Protein AF-A0A392STZ2-F1 (afdb_monomer)

Solvent-accessible surface area (backbone atoms only — not comparable to full-atom values): 5694 Å² total; per-residue (Å²): 111,65,74,60,51,49,56,65,62,34,53,93,76,43,81,78,48,72,66,58,50,51,51,54,50,42,52,70,77,47,38,71,69,58,36,50,50,38,32,50,53,45,74,70,50,55,29,76,92,48,52,72,65,57,34,48,54,51,48,57,64,27,37,70,55,25,81,76,51,61,42,84,85,24,52,66,62,48,51,55,52,54,57,71,22,45,46,70,76,58,30,58,75,72,68,57,74,134

Structure (mmCIF, N/CA/C/O backbone):
data_AF-A0A392STZ2-F1
#
_entry.id   AF-A0A392STZ2-F1
#
loop_
_atom_site.group_PDB
_atom_site.id
_atom_site.type_symbol
_atom_site.label_atom_id
_atom_site.label_alt_id
_atom_site.label_comp_id
_atom_site.label_asym_id
_atom_site.label_entity_id
_atom_site.label_seq_id
_atom_site.pdbx_PDB_ins_code
_atom_site.Cartn_x
_atom_site.Cartn_y
_atom_site.Cartn_z
_atom_site.occupancy
_atom_site.B_iso_or_equiv
_atom_site.auth_seq_id
_atom_site.auth_comp_id
_atom_site.auth_asym_id
_atom_site.auth_atom_id
_atom_site.pdbx_PDB_model_num
ATOM 1 N N . TRP A 1 1 ? 1.952 6.622 -25.486 1.00 91.50 1 TRP A N 1
ATOM 2 C CA . TRP A 1 1 ? 2.882 6.625 -24.338 1.00 91.50 1 TRP A CA 1
ATOM 3 C C . TRP A 1 1 ? 3.892 5.477 -24.436 1.00 91.50 1 TRP A C 1
ATOM 5 O O . TRP A 1 1 ? 5.076 5.771 -24.517 1.00 91.50 1 TRP A O 1
ATOM 15 N N . TRP A 1 2 ? 3.456 4.206 -24.517 1.00 92.81 2 TRP A N 1
ATOM 16 C CA . TRP A 1 2 ? 4.366 3.049 -24.476 1.00 92.81 2 TRP A CA 1
ATOM 17 C C . TRP A 1 2 ? 5.370 3.036 -25.630 1.00 92.81 2 TRP A C 1
ATOM 19 O O . TRP A 1 2 ? 6.546 2.801 -25.402 1.00 92.81 2 TRP A O 1
ATOM 29 N N . LYS A 1 3 ? 4.945 3.396 -26.851 1.00 92.31 3 LYS A N 1
ATOM 30 C CA . LYS A 1 3 ? 5.850 3.557 -28.007 1.00 92.31 3 LYS A CA 1
ATOM 31 C C . LYS A 1 3 ? 7.049 4.476 -27.696 1.00 92.31 3 LYS A C 1
ATOM 33 O O . LYS A 1 3 ? 8.171 4.122 -28.037 1.00 92.31 3 LYS A O 1
ATOM 38 N N . ASN A 1 4 ? 6.819 5.584 -26.985 1.00 91.25 4 ASN A N 1
ATOM 39 C CA . ASN A 1 4 ? 7.864 6.543 -26.606 1.00 91.25 4 ASN A CA 1
ATOM 40 C C . ASN A 1 4 ? 8.733 6.003 -25.456 1.00 91.25 4 ASN A C 1
ATOM 42 O O . ASN A 1 4 ? 9.951 6.138 -25.487 1.00 91.25 4 ASN A O 1
ATOM 46 N N . ALA A 1 5 ? 8.125 5.355 -24.455 1.00 91.44 5 ALA A N 1
ATOM 47 C CA . ALA A 1 5 ? 8.863 4.716 -23.361 1.00 91.44 5 ALA A CA 1
ATOM 48 C C . ALA A 1 5 ? 9.781 3.597 -23.880 1.00 91.44 5 ALA A C 1
ATOM 50 O O . ALA A 1 5 ? 10.944 3.531 -23.500 1.00 91.44 5 ALA A O 1
ATOM 51 N N . ARG A 1 6 ? 9.297 2.783 -24.826 1.00 90.69 6 ARG A N 1
ATOM 52 C CA . ARG A 1 6 ? 10.059 1.710 -25.473 1.00 90.69 6 ARG A CA 1
ATOM 53 C C . ARG A 1 6 ? 11.277 2.233 -26.234 1.00 90.69 6 ARG A C 1
ATOM 55 O O . ARG A 1 6 ? 12.336 1.628 -26.154 1.00 90.69 6 ARG A O 1
ATOM 62 N N . GLN A 1 7 ? 11.137 3.353 -26.945 1.00 90.56 7 GLN A N 1
ATOM 63 C CA . GLN A 1 7 ? 12.263 4.001 -27.629 1.00 90.56 7 GLN A CA 1
ATOM 64 C C . GLN A 1 7 ? 13.331 4.488 -26.642 1.00 90.56 7 GLN A C 1
ATOM 66 O O . GLN A 1 7 ? 14.514 4.298 -26.893 1.00 90.56 7 GLN A O 1
ATOM 71 N N . ARG A 1 8 ? 12.918 5.068 -25.507 1.00 91.25 8 ARG A N 1
ATOM 72 C CA . ARG A 1 8 ? 13.834 5.521 -24.449 1.00 91.25 8 ARG A CA 1
ATOM 73 C C . ARG A 1 8 ? 14.531 4.357 -23.738 1.00 91.25 8 ARG A C 1
ATOM 75 O O . ARG A 1 8 ? 15.734 4.417 -23.536 1.00 91.25 8 ARG A O 1
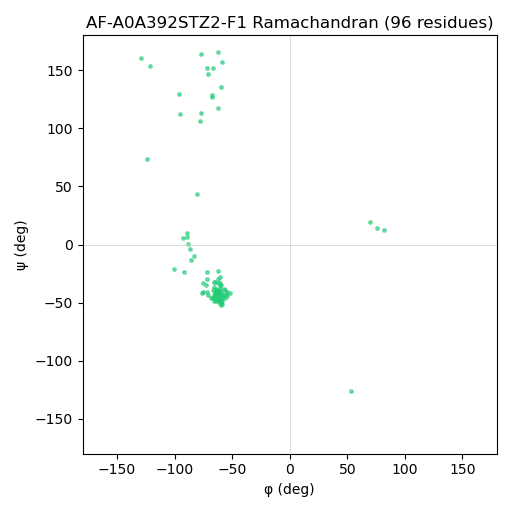ATOM 82 N N . LEU A 1 9 ? 13.788 3.312 -23.368 1.00 89.25 9 LEU A N 1
ATOM 83 C CA . LEU A 1 9 ? 14.321 2.155 -22.640 1.00 89.25 9 LEU A CA 1
ATOM 84 C C . LEU A 1 9 ? 15.198 1.239 -23.503 1.00 89.25 9 LEU A C 1
ATOM 86 O O . LEU A 1 9 ? 16.145 0.657 -22.992 1.00 89.25 9 LEU A O 1
ATOM 90 N N . GLY A 1 10 ? 14.872 1.093 -24.788 1.00 84.81 10 GLY A N 1
ATOM 91 C CA . GLY A 1 10 ? 15.623 0.265 -25.737 1.00 84.81 10 GLY A CA 1
ATOM 92 C C . GLY A 1 10 ? 16.759 1.004 -26.450 1.00 84.81 10 GLY A C 1
ATOM 93 O O . GLY A 1 10 ? 17.302 0.487 -27.428 1.00 84.81 10 GLY A O 1
ATOM 94 N N . ALA A 1 11 ? 17.094 2.226 -26.020 1.00 82.75 11 ALA A N 1
ATOM 95 C CA . ALA A 1 11 ? 18.209 2.975 -26.586 1.00 82.75 11 ALA A CA 1
ATOM 96 C C . ALA A 1 11 ? 19.520 2.187 -26.407 1.00 82.75 11 ALA A C 1
ATOM 98 O O . ALA A 1 11 ? 19.772 1.612 -25.351 1.00 82.75 11 ALA A O 1
ATOM 99 N N . GLY A 1 12 ? 20.343 2.124 -27.457 1.00 79.31 12 GLY A N 1
ATOM 100 C CA . GLY A 1 12 ? 21.610 1.383 -27.424 1.00 79.31 12 GLY A CA 1
ATOM 101 C C . GLY A 1 12 ? 21.482 -0.144 -27.523 1.00 79.31 12 GLY A C 1
ATOM 102 O O . GLY A 1 12 ? 22.455 -0.838 -27.255 1.00 79.31 12 GLY A O 1
ATOM 103 N N . GLY A 1 13 ? 20.316 -0.679 -27.910 1.00 79.50 13 GLY A N 1
ATOM 104 C CA . GLY A 1 13 ? 20.131 -2.122 -28.131 1.00 79.50 13 GLY A CA 1
ATOM 105 C C . GLY A 1 13 ? 19.869 -2.936 -26.860 1.00 79.50 13 GLY A C 1
ATOM 106 O O . GLY A 1 13 ? 19.910 -4.164 -26.901 1.00 79.50 13 GLY A O 1
ATOM 107 N N . VAL A 1 14 ? 19.582 -2.272 -25.737 1.00 86.62 14 VAL A N 1
ATOM 108 C CA . VAL A 1 14 ? 19.245 -2.931 -24.469 1.00 86.62 14 VAL A CA 1
ATOM 109 C C . VAL A 1 14 ? 17.901 -3.655 -24.590 1.00 86.62 14 VAL A C 1
ATOM 111 O O . VAL A 1 14 ? 16.891 -3.069 -24.990 1.00 86.62 14 VAL A O 1
ATOM 114 N N . ALA A 1 15 ? 17.875 -4.937 -24.219 1.00 90.88 15 ALA A N 1
ATOM 115 C CA . ALA A 1 15 ? 16.638 -5.701 -24.123 1.00 90.88 15 ALA A CA 1
ATOM 116 C C . ALA A 1 15 ? 15.779 -5.168 -22.967 1.00 90.88 15 ALA A C 1
ATOM 118 O O . ALA A 1 15 ? 16.232 -5.070 -21.829 1.00 90.88 15 ALA A O 1
ATOM 119 N N . ILE A 1 16 ? 14.522 -4.837 -23.255 1.00 92.81 16 ILE A N 1
ATOM 120 C CA . ILE A 1 16 ? 13.587 -4.352 -22.238 1.00 92.81 16 ILE A CA 1
ATOM 121 C C . ILE A 1 16 ? 13.097 -5.546 -21.426 1.00 92.81 16 ILE A C 1
ATOM 123 O O . ILE A 1 16 ? 12.375 -6.397 -21.947 1.00 92.81 16 ILE A O 1
ATOM 127 N N . THR A 1 17 ? 13.474 -5.598 -20.151 1.00 94.38 17 THR A N 1
ATOM 128 C CA . THR A 1 17 ? 13.013 -6.642 -19.232 1.00 94.38 17 THR A CA 1
ATOM 129 C C . THR A 1 17 ? 11.580 -6.384 -18.768 1.00 94.38 17 THR A C 1
ATOM 131 O O . THR A 1 17 ? 11.042 -5.274 -18.877 1.00 94.38 17 THR A O 1
ATOM 134 N N . TRP A 1 18 ? 10.947 -7.417 -18.211 1.00 93.12 18 TRP A N 1
ATOM 135 C CA . TRP A 1 18 ? 9.615 -7.297 -17.621 1.00 93.12 18 TRP A CA 1
ATOM 136 C C . TRP A 1 18 ? 9.592 -6.300 -16.452 1.00 93.12 18 TRP A C 1
ATOM 138 O O . TRP A 1 18 ? 8.646 -5.530 -16.291 1.00 93.12 18 TRP A O 1
ATOM 148 N N . GLU A 1 19 ? 10.665 -6.252 -15.671 1.00 92.81 19 GLU A N 1
ATOM 149 C CA . GLU A 1 19 ? 10.872 -5.337 -14.548 1.00 92.81 19 GLU A CA 1
ATOM 150 C C . GLU A 1 19 ? 10.893 -3.881 -15.016 1.00 92.81 19 GLU A C 1
ATOM 152 O O . GLU A 1 19 ? 10.218 -3.036 -14.426 1.00 92.81 19 GLU A O 1
ATOM 157 N N . MET A 1 20 ? 11.588 -3.595 -16.122 1.00 93.12 20 MET A N 1
ATOM 158 C CA . MET A 1 20 ? 11.628 -2.255 -16.717 1.00 93.12 20 MET A CA 1
ATOM 159 C C . MET A 1 20 ? 10.244 -1.814 -17.203 1.00 93.12 20 MET A C 1
ATOM 161 O O . MET A 1 20 ? 9.841 -0.673 -16.968 1.00 93.12 20 MET A O 1
ATOM 165 N N . PHE A 1 21 ? 9.487 -2.718 -17.839 1.00 93.19 21 PHE A N 1
ATOM 166 C CA . PHE A 1 21 ? 8.102 -2.441 -18.226 1.00 93.19 21 PHE A CA 1
ATOM 167 C C . PHE A 1 21 ? 7.226 -2.138 -17.006 1.00 93.19 21 PHE A C 1
ATOM 169 O O . PHE A 1 21 ? 6.551 -1.108 -16.995 1.00 93.19 21 PHE A O 1
ATOM 176 N N . LYS A 1 22 ? 7.256 -2.997 -15.975 1.00 91.94 22 LYS A N 1
ATOM 177 C CA . LYS A 1 22 ? 6.479 -2.807 -14.738 1.00 91.94 22 LYS A CA 1
ATOM 178 C C . LYS A 1 22 ? 6.784 -1.453 -14.100 1.00 91.94 22 LYS A C 1
ATOM 180 O O . LYS A 1 22 ? 5.854 -0.757 -13.707 1.00 91.94 22 LYS A O 1
ATOM 185 N N . MET A 1 23 ? 8.055 -1.0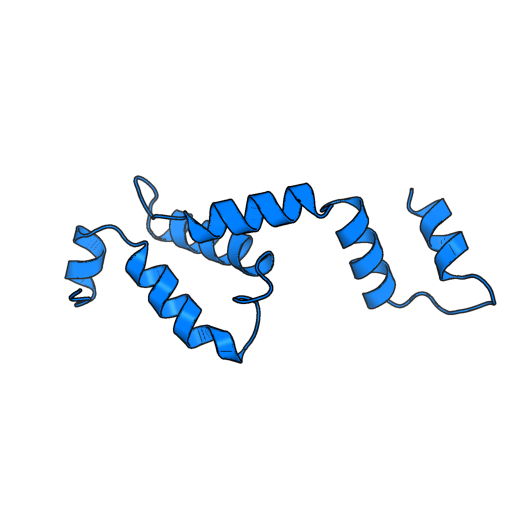52 -14.049 1.00 90.81 23 MET A N 1
ATOM 186 C CA . MET A 1 23 ? 8.468 0.232 -13.482 1.00 90.81 23 MET A CA 1
ATOM 187 C C . MET A 1 23 ? 7.920 1.427 -14.278 1.00 90.81 23 MET A C 1
ATOM 189 O O . MET A 1 23 ? 7.321 2.328 -13.691 1.00 90.81 23 MET A O 1
ATOM 193 N N . GLU A 1 24 ? 8.059 1.436 -15.608 1.00 93.81 24 GLU A N 1
ATOM 194 C CA . GLU A 1 24 ? 7.508 2.512 -16.450 1.00 93.81 24 GLU A CA 1
ATOM 195 C C . GLU A 1 24 ? 5.978 2.568 -16.392 1.00 93.81 24 GLU A C 1
ATOM 197 O O . GLU A 1 24 ? 5.390 3.650 -16.327 1.00 93.81 24 GLU A O 1
ATOM 202 N N . PHE A 1 25 ? 5.324 1.406 -16.391 1.00 93.44 25 PHE A N 1
ATOM 203 C CA . PHE A 1 25 ? 3.879 1.306 -16.234 1.00 93.44 25 PHE A CA 1
ATOM 204 C C . PHE A 1 25 ? 3.436 1.887 -14.887 1.00 93.44 25 PHE A C 1
ATOM 206 O O . PHE A 1 25 ? 2.534 2.727 -14.840 1.00 93.44 25 PHE A O 1
ATOM 213 N N . TRP A 1 26 ? 4.115 1.498 -13.806 1.00 89.44 26 TRP A N 1
ATOM 214 C CA . TRP A 1 26 ? 3.845 1.974 -12.454 1.00 89.44 26 TRP A CA 1
ATOM 215 C C . TRP A 1 26 ? 3.980 3.493 -12.351 1.00 89.44 26 TRP A C 1
ATOM 217 O O . TRP A 1 26 ? 3.063 4.163 -11.887 1.00 89.44 26 TRP A O 1
ATOM 227 N N . VAL A 1 27 ? 5.072 4.066 -12.863 1.00 90.38 27 VAL A N 1
ATOM 228 C CA . VAL A 1 27 ? 5.290 5.522 -12.854 1.00 90.38 27 VAL A CA 1
ATOM 229 C C . VAL A 1 27 ? 4.248 6.259 -13.700 1.00 90.38 27 VAL A C 1
ATOM 231 O O . VAL A 1 27 ? 3.788 7.331 -13.303 1.00 90.38 27 VAL A O 1
ATOM 234 N N . LYS A 1 28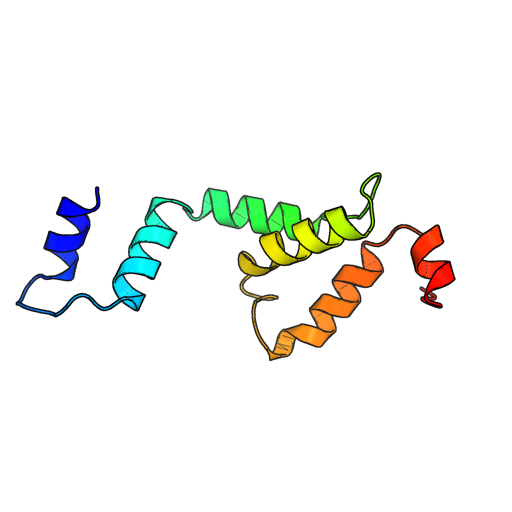 ? 3.851 5.703 -14.852 1.00 93.81 28 LYS A N 1
ATOM 235 C CA . LYS A 1 28 ? 2.909 6.354 -15.771 1.00 93.81 28 LYS A CA 1
ATOM 236 C C . LYS A 1 28 ? 1.477 6.392 -15.241 1.00 93.81 28 LYS A C 1
ATOM 238 O O . LYS A 1 28 ? 0.801 7.405 -15.429 1.00 93.81 28 LYS A O 1
ATOM 243 N N . TYR A 1 29 ? 1.004 5.287 -14.671 1.00 92.12 29 TYR A N 1
ATOM 244 C CA . TYR A 1 29 ? -0.400 5.117 -14.283 1.00 92.12 29 TYR A CA 1
ATOM 245 C C . TYR A 1 29 ? -0.654 5.333 -12.794 1.00 92.12 29 TYR A C 1
ATOM 247 O O . TYR A 1 29 ? -1.769 5.679 -12.416 1.00 92.12 29 TYR A O 1
ATOM 255 N N . PHE A 1 30 ? 0.383 5.220 -11.968 1.00 90.31 30 PHE A N 1
ATOM 256 C CA . PHE A 1 30 ? 0.326 5.521 -10.545 1.00 90.31 30 PHE A CA 1
ATOM 257 C C . PHE A 1 30 ? 1.393 6.563 -10.210 1.00 90.31 30 PHE A C 1
ATOM 259 O O . PHE A 1 30 ? 2.411 6.210 -9.616 1.00 90.31 30 PHE A O 1
ATOM 266 N N . PRO A 1 31 ? 1.215 7.842 -10.590 1.00 92.00 31 PRO A N 1
ATOM 267 C CA . PRO A 1 31 ? 2.160 8.887 -10.222 1.00 92.00 31 PRO A CA 1
ATOM 268 C C . PRO A 1 31 ? 2.233 9.071 -8.698 1.00 92.00 31 PRO A C 1
ATOM 270 O O . PRO A 1 31 ? 1.404 8.558 -7.943 1.00 92.00 31 PRO A O 1
ATOM 273 N N . ALA A 1 32 ? 3.259 9.786 -8.230 1.00 90.12 32 ALA A N 1
ATOM 274 C CA . ALA A 1 32 ? 3.555 9.899 -6.802 1.00 90.12 32 ALA A CA 1
ATOM 275 C C . ALA A 1 32 ? 2.379 10.445 -5.976 1.00 90.12 32 ALA A C 1
ATOM 277 O O . ALA A 1 32 ? 2.127 9.936 -4.892 1.00 90.12 32 ALA A O 1
ATOM 278 N N . ASP A 1 33 ? 1.614 11.406 -6.495 1.00 92.31 33 ASP A N 1
ATOM 279 C CA . ASP A 1 33 ? 0.432 11.957 -5.823 1.00 92.31 33 ASP A CA 1
ATOM 280 C C . ASP A 1 33 ? 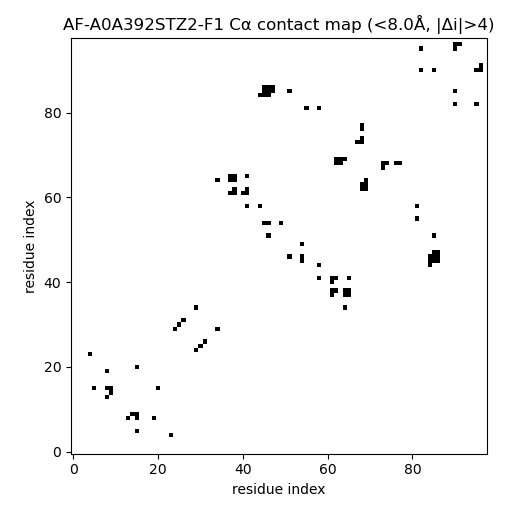-0.681 10.908 -5.647 1.00 92.31 33 ASP A C 1
ATOM 282 O O . ASP A 1 33 ? -1.310 10.833 -4.592 1.00 92.31 33 ASP A O 1
ATOM 286 N N . VAL A 1 34 ? -0.915 10.068 -6.660 1.00 91.94 34 VAL A N 1
ATOM 287 C CA . VAL A 1 34 ? -1.904 8.985 -6.607 1.00 91.94 34 VAL A CA 1
ATOM 288 C C . VAL A 1 34 ? -1.466 7.940 -5.590 1.00 91.94 34 VAL A C 1
ATOM 290 O O . VAL A 1 34 ? -2.266 7.533 -4.750 1.00 91.94 34 VAL A O 1
ATOM 293 N N . ARG A 1 35 ? -0.191 7.540 -5.616 1.00 91.38 35 ARG A N 1
ATOM 294 C CA . ARG A 1 35 ? 0.355 6.574 -4.653 1.00 91.38 35 ARG A CA 1
ATOM 295 C C . ARG A 1 35 ? 0.308 7.116 -3.231 1.00 91.38 35 ARG A C 1
ATOM 297 O O . ARG A 1 35 ? -0.156 6.415 -2.344 1.00 91.38 35 ARG A O 1
ATOM 304 N N . ASN A 1 36 ? 0.698 8.371 -3.022 1.00 92.31 36 ASN A N 1
ATOM 305 C CA . ASN A 1 36 ? 0.654 9.004 -1.707 1.00 92.31 36 ASN A CA 1
ATOM 306 C C . ASN A 1 36 ? -0.779 9.063 -1.168 1.00 92.31 36 ASN A C 1
ATOM 308 O O . ASN A 1 36 ? -0.999 8.734 -0.008 1.00 92.31 36 ASN A O 1
ATOM 312 N N . ARG A 1 37 ? -1.770 9.377 -2.014 1.00 94.69 37 ARG A N 1
ATOM 313 C CA . ARG A 1 37 ? -3.187 9.287 -1.626 1.00 94.69 37 ARG A CA 1
ATOM 314 C C . ARG A 1 37 ? -3.590 7.872 -1.219 1.00 94.69 37 ARG A C 1
ATOM 316 O O . ARG A 1 37 ? -4.301 7.722 -0.234 1.00 94.69 37 ARG A O 1
ATOM 323 N N . LYS A 1 38 ? -3.116 6.840 -1.926 1.00 94.31 38 LYS A N 1
ATOM 324 C CA . LYS A 1 38 ? -3.358 5.436 -1.551 1.00 94.31 38 LYS A CA 1
ATOM 325 C C . LYS A 1 38 ? -2.692 5.049 -0.232 1.00 94.31 38 LYS A C 1
ATOM 327 O O . LYS A 1 38 ? -3.302 4.327 0.548 1.00 94.31 38 LYS A O 1
ATOM 332 N N . VAL A 1 39 ? -1.501 5.570 0.057 1.00 94.19 39 VAL A N 1
ATOM 333 C CA . VAL A 1 39 ? -0.840 5.378 1.357 1.00 94.19 39 VAL A CA 1
ATOM 334 C C . VAL A 1 39 ? -1.621 6.063 2.478 1.00 94.19 39 VAL A C 1
ATOM 336 O O . VAL A 1 39 ? -1.839 5.447 3.512 1.00 94.19 39 VAL A O 1
ATOM 339 N N . VAL A 1 40 ? -2.099 7.294 2.281 1.00 95.00 40 VAL A N 1
ATOM 340 C CA . VAL A 1 40 ? -2.952 7.972 3.275 1.00 95.00 40 VAL A CA 1
ATOM 341 C C . VAL A 1 40 ? -4.247 7.188 3.499 1.00 95.00 40 VAL A C 1
ATOM 343 O O . VAL A 1 40 ? -4.578 6.876 4.639 1.00 95.00 40 VAL A O 1
ATOM 346 N N . GLU A 1 41 ? -4.912 6.762 2.418 1.00 96.19 41 GLU A N 1
ATOM 347 C CA . GLU A 1 41 ? -6.114 5.920 2.483 1.00 96.19 41 GLU A CA 1
ATOM 348 C C . GLU A 1 41 ? -5.853 4.621 3.265 1.00 96.19 41 GLU A C 1
ATOM 350 O O . GLU A 1 41 ? -6.698 4.189 4.042 1.00 96.19 41 GLU A O 1
ATOM 355 N N . PHE A 1 42 ? -4.674 4.011 3.098 1.00 96.38 42 PHE A N 1
ATOM 356 C CA . PHE A 1 42 ? -4.258 2.832 3.856 1.00 96.38 42 PHE A CA 1
ATOM 357 C C . PHE A 1 42 ? -4.053 3.128 5.344 1.00 96.38 42 PHE A C 1
ATOM 359 O O . PHE A 1 42 ? -4.477 2.358 6.210 1.00 96.38 42 PHE A O 1
ATOM 366 N N . LEU A 1 43 ? -3.371 4.228 5.665 1.00 94.19 43 LEU A N 1
ATOM 367 C CA . LEU A 1 43 ? -3.065 4.600 7.044 1.00 94.19 43 LEU A CA 1
ATOM 368 C C . LEU A 1 43 ? -4.341 4.882 7.840 1.00 94.19 43 LEU A C 1
ATOM 370 O O . LEU A 1 43 ? -4.447 4.419 8.973 1.00 94.19 43 LEU A O 1
ATOM 374 N N . GLU A 1 44 ? -5.324 5.522 7.213 1.00 95.94 44 GLU A N 1
ATOM 375 C CA . GLU A 1 44 ? -6.619 5.866 7.809 1.00 95.94 44 GLU A CA 1
ATOM 376 C C . GLU A 1 44 ? -7.667 4.743 7.704 1.00 95.94 44 GLU A C 1
ATOM 378 O O . GLU A 1 44 ? -8.774 4.879 8.233 1.00 95.94 44 GLU A O 1
ATOM 383 N N . LEU A 1 45 ? -7.341 3.627 7.040 1.00 97.56 45 LEU A N 1
ATOM 384 C CA . LEU A 1 45 ? -8.280 2.537 6.793 1.00 97.56 45 LEU A CA 1
ATOM 385 C C . LEU A 1 45 ? -8.771 1.909 8.106 1.00 97.56 45 LEU A C 1
ATOM 387 O O . LEU A 1 45 ? -8.018 1.266 8.838 1.00 97.56 45 LEU A O 1
ATOM 391 N N . LYS A 1 46 ? -10.078 2.017 8.337 1.00 97.25 46 LYS A N 1
ATOM 392 C CA . LYS A 1 46 ? -10.825 1.307 9.381 1.00 97.25 46 LYS A CA 1
ATOM 393 C C . LYS A 1 46 ? -11.923 0.473 8.731 1.00 97.25 46 LYS A C 1
ATOM 395 O O . LYS A 1 46 ? -12.411 0.838 7.662 1.00 97.25 46 LYS A O 1
ATOM 400 N N . GLN A 1 47 ? -12.337 -0.614 9.380 1.00 97.81 47 GLN A N 1
ATOM 401 C CA . GLN A 1 47 ? -13.431 -1.460 8.903 1.00 97.81 47 GLN A CA 1
ATOM 402 C C . GLN A 1 47 ? -14.711 -0.642 8.694 1.00 97.81 47 GLN A C 1
ATOM 404 O O . GLN A 1 47 ? -15.350 -0.749 7.650 1.00 97.81 47 GLN A O 1
ATOM 409 N N . GLY A 1 48 ? -15.071 0.209 9.661 1.00 96.19 48 GLY A N 1
ATOM 410 C CA . GLY A 1 48 ? -16.298 1.002 9.595 1.00 96.19 48 GLY A CA 1
ATOM 411 C C . GLY A 1 48 ? -17.519 0.114 9.342 1.00 96.19 48 GLY A C 1
ATOM 412 O O . GLY A 1 48 ? -17.721 -0.876 10.042 1.00 96.19 48 GLY A O 1
ATOM 413 N N . ASN A 1 49 ? -18.290 0.445 8.304 1.00 96.44 49 ASN A N 1
ATOM 414 C CA . ASN A 1 49 ? -19.486 -0.306 7.904 1.00 96.44 49 ASN A CA 1
ATOM 415 C C . ASN A 1 49 ? -19.198 -1.456 6.921 1.00 96.44 49 ASN A C 1
ATOM 417 O O . ASN A 1 49 ? -20.134 -2.122 6.487 1.00 96.44 49 ASN A O 1
ATOM 421 N N . MET A 1 50 ? -17.936 -1.676 6.535 1.00 97.69 50 MET A N 1
ATOM 422 C CA . MET A 1 50 ? -17.569 -2.769 5.634 1.00 97.69 50 MET A CA 1
ATOM 423 C C . MET A 1 50 ? -17.701 -4.121 6.341 1.00 97.69 50 MET A C 1
ATOM 425 O O . MET A 1 50 ? -17.393 -4.276 7.533 1.00 97.69 50 MET A O 1
ATOM 429 N N . SER A 1 51 ? -18.077 -5.141 5.576 1.00 97.50 51 SER A N 1
ATOM 430 C CA . SER A 1 51 ? -17.844 -6.519 5.995 1.00 97.50 51 SER A CA 1
ATOM 431 C C . SER A 1 51 ? -16.344 -6.755 6.224 1.00 97.50 51 SER A C 1
ATOM 433 O O . SER A 1 51 ? -15.486 -6.048 5.690 1.00 97.50 51 SER A O 1
ATOM 435 N N . VAL A 1 52 ? -16.003 -7.765 7.028 1.00 96.69 52 VAL A N 1
ATOM 436 C CA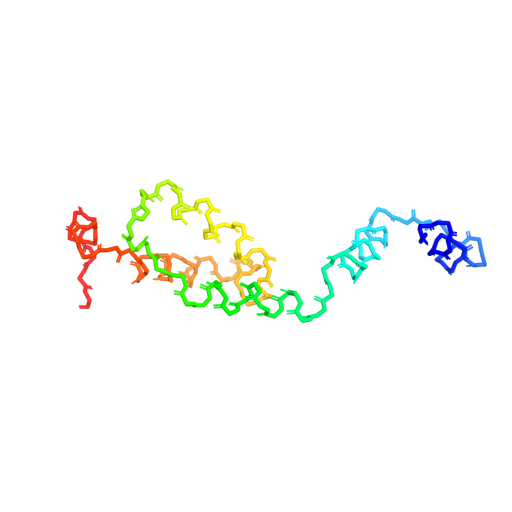 . VAL A 1 52 ? -14.592 -8.118 7.279 1.00 96.69 52 VAL A CA 1
ATOM 437 C C . VAL A 1 52 ? -13.881 -8.483 5.970 1.00 96.69 52 VAL A C 1
ATOM 439 O O . VAL A 1 52 ? -12.722 -8.126 5.789 1.00 96.69 52 VAL A O 1
ATOM 442 N N . VAL A 1 53 ? -14.591 -9.123 5.034 1.00 97.75 53 VAL A N 1
ATOM 443 C CA . VAL A 1 53 ? -14.056 -9.496 3.717 1.00 97.75 53 VAL A CA 1
ATOM 444 C C . VAL A 1 53 ? -13.728 -8.257 2.884 1.00 97.75 53 VAL A C 1
ATOM 446 O O . VAL A 1 53 ? -12.619 -8.148 2.373 1.00 97.75 53 VAL A O 1
ATOM 449 N N . GLU A 1 54 ? -14.647 -7.293 2.790 1.00 98.25 54 GLU A N 1
ATOM 450 C CA . GLU A 1 54 ? -14.405 -6.039 2.060 1.00 98.25 54 GLU A CA 1
ATOM 451 C C . GLU A 1 54 ? -13.255 -5.237 2.673 1.00 98.25 54 GLU A C 1
ATOM 453 O O . GLU A 1 54 ? -12.405 -4.717 1.947 1.00 98.25 54 GLU A O 1
ATOM 458 N N . TYR A 1 55 ? -13.195 -5.173 4.007 1.00 98.19 55 TYR A N 1
ATOM 459 C CA . TYR A 1 55 ? -12.087 -4.544 4.716 1.00 98.19 55 TYR A CA 1
ATOM 460 C C . TYR A 1 55 ? -10.753 -5.227 4.392 1.00 98.19 55 TYR A C 1
ATOM 462 O O . TYR A 1 55 ? -9.801 -4.534 4.042 1.00 98.19 55 TYR A O 1
ATOM 470 N N . ALA A 1 56 ? -10.692 -6.562 4.428 1.00 97.38 56 ALA A N 1
ATOM 471 C CA . ALA A 1 56 ? -9.485 -7.322 4.112 1.00 97.38 56 ALA A CA 1
ATOM 472 C C . ALA A 1 56 ? -9.028 -7.150 2.667 1.00 97.38 56 ALA A C 1
ATOM 474 O O . ALA A 1 56 ? -7.871 -6.808 2.433 1.00 97.38 56 ALA A O 1
ATOM 475 N N . THR A 1 57 ? -9.942 -7.257 1.702 1.00 97.94 57 THR A N 1
ATOM 476 C CA . THR A 1 57 ? -9.618 -6.995 0.293 1.00 97.94 57 THR A CA 1
ATOM 477 C C . THR A 1 57 ? -9.078 -5.576 0.107 1.00 97.94 57 THR A C 1
ATOM 479 O O . THR A 1 57 ? -8.078 -5.366 -0.582 1.00 97.94 57 THR A O 1
ATOM 482 N N . LYS A 1 58 ? -9.702 -4.579 0.746 1.00 97.50 58 LYS A N 1
ATOM 483 C CA . LYS A 1 58 ? -9.243 -3.191 0.662 1.00 97.50 58 LYS A CA 1
ATOM 484 C C . LYS A 1 58 ? -7.884 -2.993 1.341 1.00 97.50 58 LYS A C 1
ATOM 486 O O . LYS A 1 58 ? -7.047 -2.268 0.805 1.00 97.50 58 LYS A O 1
ATOM 491 N N . PHE A 1 59 ? -7.653 -3.646 2.477 1.00 97.19 59 PHE A N 1
ATOM 492 C CA . PHE A 1 59 ? -6.387 -3.616 3.201 1.00 97.19 59 PHE A CA 1
ATOM 493 C C . PHE A 1 59 ? -5.247 -4.181 2.351 1.00 97.19 59 PHE A C 1
ATOM 495 O O . PHE A 1 59 ? -4.234 -3.507 2.185 1.00 97.19 59 PHE A O 1
ATOM 502 N N . GLU A 1 60 ? -5.427 -5.361 1.754 1.00 95.19 60 GLU A N 1
ATOM 503 C CA . GLU A 1 60 ? -4.428 -6.000 0.890 1.00 95.19 60 GLU A CA 1
ATOM 504 C C . GLU A 1 60 ? -4.063 -5.107 -0.299 1.00 95.19 60 GLU A C 1
ATOM 506 O O . GLU A 1 60 ? -2.888 -4.783 -0.496 1.00 95.19 60 GLU A O 1
ATOM 511 N N . VAL A 1 61 ? -5.072 -4.623 -1.035 1.00 94.88 61 VAL A N 1
ATOM 512 C CA . VAL A 1 61 ? -4.876 -3.752 -2.205 1.00 94.88 61 VAL A CA 1
ATOM 513 C C . VAL A 1 61 ? -4.115 -2.481 -1.836 1.00 94.88 61 VAL A C 1
ATOM 515 O O . VAL A 1 61 ? -3.202 -2.080 -2.554 1.00 94.88 61 VAL A O 1
ATOM 518 N N . LEU A 1 62 ? -4.482 -1.832 -0.730 1.00 95.75 62 LEU A N 1
ATOM 519 C CA . LEU A 1 62 ? -3.861 -0.582 -0.299 1.00 95.75 62 LEU A CA 1
ATOM 520 C C . 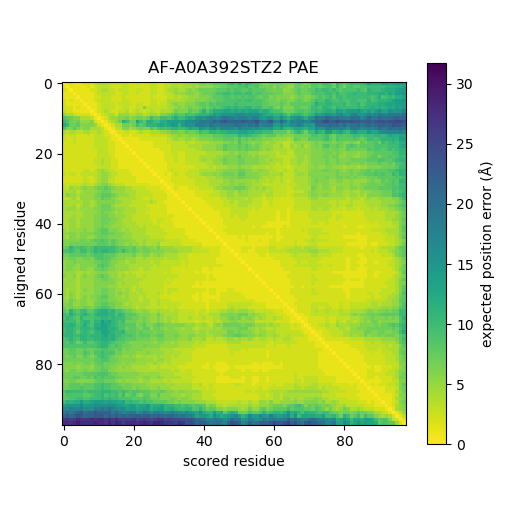LEU A 1 62 ? -2.467 -0.792 0.309 1.00 95.75 62 LEU A C 1
ATOM 522 O O . LEU A 1 62 ? -1.586 0.045 0.100 1.00 95.75 62 LEU A O 1
ATOM 526 N N . SER A 1 63 ? -2.232 -1.917 0.988 1.00 94.44 63 SER A N 1
ATOM 527 C CA . SER A 1 63 ? -0.925 -2.250 1.567 1.00 94.44 63 SER A CA 1
ATOM 528 C C . SER A 1 63 ? 0.170 -2.355 0.503 1.00 94.44 63 SER A C 1
ATOM 530 O O . SER A 1 63 ? 1.292 -1.909 0.739 1.00 94.44 63 SER A O 1
ATOM 532 N N . ALA A 1 64 ? -0.170 -2.820 -0.706 1.00 91.56 64 ALA A N 1
ATOM 533 C CA . ALA A 1 64 ? 0.757 -2.921 -1.832 1.00 91.56 64 ALA A CA 1
ATOM 534 C C . ALA A 1 64 ? 1.312 -1.558 -2.293 1.00 91.56 64 ALA A C 1
ATOM 536 O O . ALA A 1 64 ? 2.380 -1.492 -2.904 1.00 91.56 64 ALA A O 1
ATOM 537 N N . PHE A 1 65 ? 0.609 -0.457 -1.994 1.00 90.62 65 PHE A N 1
ATOM 538 C CA . PHE A 1 65 ? 1.072 0.902 -2.294 1.00 90.62 65 PHE A CA 1
ATOM 539 C C . PHE A 1 65 ? 1.982 1.484 -1.213 1.00 90.62 65 PHE A C 1
ATOM 541 O O . PHE A 1 65 ? 2.613 2.510 -1.468 1.00 90.62 65 PHE A O 1
ATOM 548 N N . SER A 1 66 ? 2.056 0.867 -0.030 1.00 89.69 66 SER A N 1
ATOM 549 C CA . SER A 1 66 ? 2.864 1.358 1.082 1.00 89.69 66 SER A CA 1
ATOM 550 C C . SER A 1 66 ? 4.233 0.680 1.109 1.00 89.69 66 SER A C 1
ATOM 552 O O . SER A 1 66 ? 4.308 -0.506 1.424 1.00 89.69 66 SER A O 1
ATOM 554 N N . PRO A 1 67 ? 5.337 1.406 0.845 1.00 85.50 67 PRO A N 1
ATOM 555 C CA . PRO A 1 67 ? 6.675 0.817 0.873 1.00 85.50 67 PRO A CA 1
ATOM 556 C C . PRO A 1 67 ? 7.062 0.246 2.242 1.00 85.50 67 PRO A C 1
ATOM 558 O O . PRO A 1 67 ? 7.857 -0.680 2.291 1.00 85.50 67 PRO A O 1
ATOM 561 N N . TYR A 1 68 ? 6.503 0.785 3.334 1.00 87.38 68 TYR A N 1
ATOM 562 C CA . TYR A 1 68 ? 6.774 0.307 4.693 1.00 87.38 68 TYR A CA 1
ATOM 563 C C . TYR A 1 68 ? 6.123 -1.050 4.962 1.00 87.38 68 TYR A C 1
ATOM 565 O O . TYR A 1 68 ? 6.730 -1.905 5.586 1.00 87.38 68 TYR A O 1
ATOM 573 N N . TYR A 1 69 ? 4.892 -1.248 4.484 1.00 87.25 69 TYR A N 1
ATOM 574 C CA . TYR A 1 69 ? 4.151 -2.478 4.750 1.00 87.25 69 TYR A CA 1
ATOM 575 C C . TYR A 1 69 ? 4.373 -3.530 3.662 1.00 87.25 69 TYR A C 1
ATOM 577 O O . TYR A 1 69 ? 4.239 -4.713 3.930 1.00 87.25 69 TYR A O 1
ATOM 585 N N . ASN A 1 70 ? 4.746 -3.157 2.438 1.00 86.88 70 ASN A N 1
ATOM 586 C CA . ASN A 1 70 ? 4.976 -4.102 1.343 1.00 86.88 70 ASN A CA 1
ATOM 587 C C . ASN A 1 70 ? 6.360 -4.790 1.409 1.00 86.88 70 ASN A C 1
ATOM 589 O O . ASN A 1 70 ? 7.052 -4.902 0.397 1.00 86.88 70 ASN A O 1
ATOM 593 N N . THR A 1 71 ? 6.776 -5.222 2.600 1.00 89.38 71 THR A N 1
ATOM 594 C CA . THR A 1 71 ? 8.010 -5.981 2.840 1.00 89.38 71 THR A CA 1
ATOM 595 C C . THR A 1 71 ? 7.709 -7.228 3.667 1.00 89.38 71 THR A C 1
ATOM 597 O O . THR A 1 71 ? 6.663 -7.315 4.312 1.00 89.38 71 THR A O 1
ATOM 600 N N . HIS A 1 72 ? 8.614 -8.209 3.637 1.00 86.12 72 HIS A N 1
ATOM 601 C CA . HIS A 1 72 ? 8.440 -9.450 4.394 1.00 86.12 72 HIS A CA 1
ATOM 602 C C . HIS A 1 72 ? 8.630 -9.226 5.901 1.00 86.12 72 HIS A C 1
ATOM 604 O O . HIS A 1 72 ? 8.009 -9.883 6.729 1.00 86.12 72 HIS A O 1
ATOM 610 N N . GLU A 1 73 ? 9.456 -8.249 6.262 1.00 91.56 73 GLU A N 1
ATOM 611 C CA . GLU A 1 73 ? 9.749 -7.871 7.641 1.00 91.56 73 GLU A CA 1
ATOM 612 C C . GLU A 1 73 ? 8.560 -7.163 8.310 1.00 91.56 73 GLU A C 1
ATOM 614 O O . GLU A 1 73 ? 8.434 -7.195 9.531 1.00 91.56 73 GLU A O 1
ATOM 619 N N . ALA A 1 74 ? 7.668 -6.555 7.522 1.00 92.50 74 ALA A N 1
ATOM 620 C CA . ALA A 1 74 ? 6.515 -5.805 8.013 1.00 92.50 74 ALA A CA 1
ATOM 621 C C . ALA A 1 74 ? 5.246 -6.655 8.204 1.00 92.50 74 ALA A C 1
ATOM 623 O O . ALA A 1 74 ? 4.184 -6.105 8.499 1.00 92.50 74 ALA A O 1
ATOM 624 N N . GLU A 1 75 ? 5.313 -7.981 8.041 1.00 91.00 75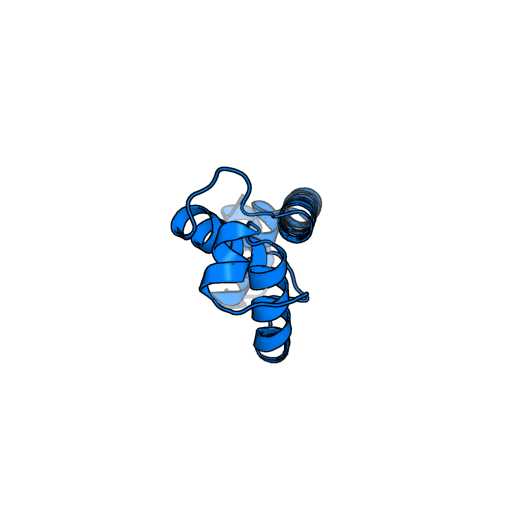 GLU A N 1
ATOM 625 C CA . GLU A 1 75 ? 4.140 -8.861 8.178 1.00 91.00 75 GLU A CA 1
ATOM 626 C C . GLU A 1 75 ? 3.518 -8.800 9.581 1.00 91.00 75 GLU A C 1
ATOM 628 O O . GLU A 1 75 ? 2.297 -8.742 9.713 1.00 91.00 75 GLU A O 1
ATOM 633 N N . TYR A 1 76 ? 4.335 -8.711 10.634 1.00 92.31 76 TYR A N 1
ATOM 634 C CA . TYR A 1 76 ? 3.818 -8.535 11.994 1.00 92.31 76 TYR A CA 1
ATOM 635 C C . TYR A 1 76 ? 3.090 -7.189 12.157 1.00 92.31 76 TYR A C 1
ATOM 637 O O . TYR A 1 76 ? 1.949 -7.140 12.618 1.00 92.31 76 TYR A O 1
ATOM 645 N N . ASP A 1 77 ? 3.711 -6.100 11.700 1.00 93.56 77 ASP A N 1
ATOM 646 C CA . ASP A 1 77 ? 3.125 -4.756 11.738 1.00 93.56 77 ASP A CA 1
ATOM 647 C C . ASP A 1 77 ? 1.835 -4.661 10.905 1.00 93.56 77 ASP A C 1
ATOM 649 O O . ASP A 1 77 ? 0.913 -3.923 11.264 1.00 93.56 77 ASP A O 1
ATOM 653 N N . LYS A 1 78 ? 1.735 -5.415 9.799 1.00 93.94 78 LYS A N 1
ATOM 654 C CA . LYS A 1 78 ? 0.498 -5.549 9.016 1.00 93.94 78 LYS A CA 1
ATOM 655 C C . LYS A 1 78 ? -0.617 -6.179 9.838 1.00 93.94 78 LYS A C 1
ATOM 657 O O . LYS A 1 78 ? -1.719 -5.637 9.812 1.00 93.94 78 LYS A O 1
ATOM 662 N N . CYS A 1 79 ? -0.350 -7.273 10.554 1.00 93.50 79 CYS A N 1
ATOM 663 C CA . CYS A 1 79 ? -1.344 -7.922 11.412 1.00 93.50 79 CYS A CA 1
ATOM 664 C C . CYS A 1 79 ? -1.852 -6.956 12.485 1.00 93.50 79 CYS A C 1
ATOM 666 O O . CYS A 1 79 ? -3.055 -6.723 12.575 1.00 93.50 79 CYS A O 1
ATOM 668 N N . VAL A 1 80 ? -0.942 -6.289 13.203 1.00 93.81 80 VAL A N 1
ATOM 669 C CA . VAL A 1 80 ? -1.306 -5.296 14.230 1.00 93.81 80 VAL A CA 1
ATOM 670 C C . VAL A 1 80 ? -2.135 -4.158 13.627 1.00 93.81 80 VAL A C 1
ATOM 672 O O . VAL A 1 80 ? -3.160 -3.749 14.179 1.00 93.81 80 VAL A O 1
ATOM 675 N N . LYS A 1 81 ? -1.743 -3.645 12.455 1.00 95.06 81 LYS A N 1
ATOM 676 C CA . LYS A 1 81 ? -2.505 -2.597 11.769 1.00 95.06 81 LYS A CA 1
ATOM 677 C C . LYS A 1 81 ? -3.890 -3.086 11.332 1.00 95.06 81 LYS A C 1
ATOM 679 O O . LYS A 1 81 ? -4.858 -2.343 11.487 1.00 95.06 81 LYS A O 1
ATOM 684 N N . PHE A 1 82 ? -3.990 -4.297 10.796 1.00 95.56 82 PHE A N 1
ATOM 685 C CA . PHE A 1 82 ? -5.257 -4.903 10.396 1.00 95.56 82 PHE A CA 1
ATOM 686 C C . PHE A 1 82 ? -6.196 -5.032 11.596 1.00 95.56 82 PHE A C 1
ATOM 688 O O . PHE A 1 82 ? -7.312 -4.518 11.570 1.00 95.56 82 PHE A O 1
ATOM 695 N N . GLU A 1 83 ? -5.712 -5.633 12.681 1.00 95.25 83 GLU A N 1
ATOM 696 C CA . GLU A 1 83 ? -6.474 -5.835 13.912 1.00 95.25 83 GLU A CA 1
ATOM 697 C C . GLU A 1 83 ? -6.906 -4.505 14.527 1.00 95.25 83 GLU A C 1
ATOM 699 O O . GLU A 1 83 ? -8.077 -4.328 14.857 1.00 95.25 83 GLU A O 1
ATOM 704 N N . SER A 1 84 ? -6.008 -3.516 14.594 1.00 94.50 84 SER A N 1
ATOM 705 C CA . SER A 1 84 ? -6.326 -2.189 15.137 1.00 94.50 84 SER A CA 1
ATOM 706 C C . SER A 1 84 ? -7.416 -1.451 14.347 1.00 94.50 84 SER A C 1
ATOM 708 O O . SER A 1 84 ? -8.179 -0.683 14.943 1.00 94.50 84 SER A O 1
ATOM 710 N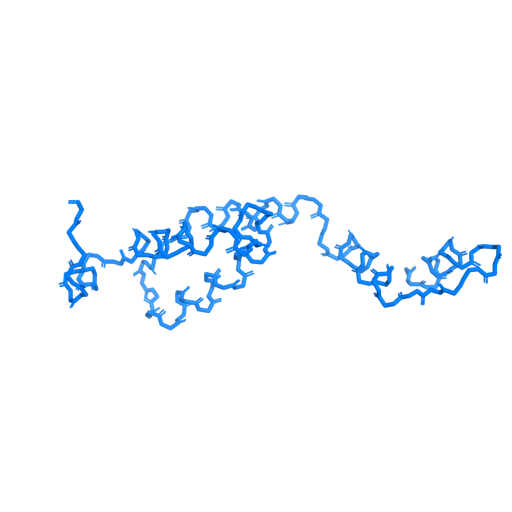 N . GLY A 1 85 ? -7.533 -1.706 13.040 1.00 95.88 85 GLY A N 1
ATOM 711 C CA . GLY A 1 85 ? -8.561 -1.128 12.177 1.00 95.88 85 GLY A CA 1
ATOM 712 C C . GLY A 1 85 ? -9.905 -1.861 12.203 1.00 95.88 85 GLY A C 1
ATOM 713 O O . GLY A 1 85 ? -10.881 -1.320 11.673 1.00 95.88 85 GLY A O 1
ATOM 714 N N . LEU A 1 86 ? -9.991 -3.046 12.819 1.00 97.25 86 LEU A N 1
ATOM 715 C CA . LEU A 1 86 ? -11.251 -3.773 12.994 1.00 97.25 86 LEU A CA 1
ATOM 716 C C . LEU A 1 86 ? -12.204 -3.030 13.933 1.00 97.25 86 LEU A C 1
ATOM 718 O O . LEU A 1 86 ? -11.797 -2.302 14.844 1.00 97.25 86 LEU A O 1
ATOM 722 N N . ARG A 1 87 ? -13.504 -3.242 13.727 1.00 96.00 87 ARG A N 1
ATOM 723 C CA . ARG A 1 87 ? -14.526 -2.688 14.618 1.00 96.00 87 ARG A CA 1
ATOM 724 C C . ARG A 1 87 ? -14.528 -3.408 15.980 1.00 96.00 87 ARG A C 1
ATOM 726 O O . ARG A 1 87 ? -14.186 -4.596 16.026 1.00 96.00 87 ARG A O 1
ATOM 733 N N . PRO A 1 88 ? -14.941 -2.738 17.071 1.00 93.50 88 PRO A N 1
ATOM 734 C CA . PRO A 1 88 ? -14.841 -3.284 18.426 1.00 93.50 88 PRO A CA 1
ATOM 735 C C . PRO A 1 88 ? -15.492 -4.658 18.592 1.00 93.50 88 PRO A C 1
ATOM 737 O O . PRO A 1 88 ? -14.902 -5.549 19.195 1.00 93.50 88 PRO A O 1
ATOM 740 N N . GLU A 1 89 ? -16.664 -4.884 17.990 1.00 93.00 89 GLU A N 1
ATOM 741 C CA . GLU A 1 89 ? -17.373 -6.161 18.144 1.00 93.00 89 GLU A CA 1
ATOM 742 C C . GLU A 1 89 ? -16.587 -7.332 17.541 1.00 93.00 89 GLU A C 1
ATOM 744 O O . GLU A 1 89 ? -16.645 -8.443 18.058 1.00 93.00 89 GLU A O 1
ATOM 749 N N . VAL A 1 90 ? -15.828 -7.094 16.465 1.00 93.44 90 VAL A N 1
ATOM 750 C CA . VAL A 1 90 ? -14.967 -8.122 15.858 1.00 93.44 90 VAL A CA 1
ATOM 751 C C . VAL A 1 90 ? -13.715 -8.331 16.699 1.00 93.44 90 VAL A C 1
ATOM 753 O O . VAL A 1 90 ? -13.354 -9.480 16.936 1.00 93.44 90 VAL A O 1
ATOM 756 N N . LYS A 1 91 ? -13.095 -7.252 17.201 1.00 91.69 91 LYS A N 1
ATOM 757 C CA . LYS A 1 91 ? -11.935 -7.329 18.108 1.00 91.69 91 LYS A CA 1
ATOM 758 C C . LYS A 1 91 ? -12.236 -8.190 19.338 1.00 91.69 91 LYS A C 1
ATOM 760 O O . LYS A 1 91 ? -11.456 -9.077 19.672 1.00 91.69 91 LYS A O 1
ATOM 765 N N . HIS A 1 92 ? -13.410 -8.003 19.944 1.00 89.19 92 HIS A N 1
ATOM 766 C CA . HIS A 1 92 ? -13.856 -8.817 21.076 1.00 89.19 92 HIS A CA 1
ATOM 767 C C . HIS A 1 92 ? -14.003 -10.304 20.727 1.00 89.19 92 HIS A C 1
ATOM 769 O O . HIS A 1 92 ? -13.620 -11.151 21.531 1.00 89.19 92 HIS A O 1
ATOM 775 N N . LEU A 1 93 ? -14.518 -10.638 19.537 1.00 89.19 93 LEU A N 1
ATOM 776 C CA . LEU A 1 93 ? -14.681 -12.033 19.104 1.00 89.19 93 LEU A CA 1
ATOM 777 C C . LEU A 1 93 ? -13.347 -12.759 18.909 1.00 89.19 93 LEU A C 1
ATOM 779 O O . LEU A 1 93 ? -13.277 -13.963 19.139 1.00 89.19 93 LEU A O 1
ATOM 783 N N . ILE A 1 94 ? -12.304 -12.042 18.492 1.00 86.88 94 ILE A N 1
ATOM 784 C CA . ILE A 1 94 ? -10.970 -12.615 18.264 1.00 86.88 94 ILE A CA 1
ATOM 785 C C . ILE A 1 94 ? -10.060 -12.522 19.498 1.00 86.88 94 ILE A C 1
ATOM 787 O O . ILE A 1 94 ? -8.887 -12.868 19.416 1.00 86.88 94 ILE A O 1
ATOM 791 N N . GLY A 1 95 ? -10.585 -12.068 20.642 1.00 79.69 95 GLY A N 1
ATOM 792 C CA . GLY A 1 95 ? -9.815 -11.945 21.882 1.00 79.69 95 GLY A CA 1
ATOM 793 C C . GLY A 1 95 ? -8.759 -10.837 21.855 1.00 79.69 95 GLY A C 1
ATOM 794 O O . GLY A 1 95 ? -7.838 -10.860 22.666 1.00 79.69 95 GLY A O 1
ATOM 795 N N . PHE A 1 96 ? -8.885 -9.869 20.945 1.00 73.12 96 PHE A N 1
ATOM 796 C CA . PHE A 1 96 ? -8.001 -8.712 20.889 1.00 73.12 96 PHE A CA 1
ATOM 797 C C . PHE A 1 96 ? -8.416 -7.717 21.985 1.00 73.12 96 PHE A C 1
ATOM 799 O O . PHE A 1 96 ? -9.459 -7.067 21.867 1.00 73.12 96 PHE A O 1
ATOM 806 N N . SER A 1 97 ? -7.633 -7.624 23.066 1.00 60.31 97 SER A N 1
ATOM 807 C CA . SER A 1 97 ? -7.756 -6.550 24.060 1.00 60.31 97 SER A CA 1
ATOM 808 C C . SER A 1 97 ? -6.750 -5.449 23.743 1.00 60.31 97 SER A C 1
ATOM 810 O O . SER A 1 97 ? -5.574 -5.748 23.545 1.00 60.31 97 SER A O 1
ATOM 812 N N . GLU A 1 98 ? -7.227 -4.206 23.690 1.00 58.31 98 GLU A N 1
ATOM 813 C CA . GLU A 1 98 ? -6.388 -3.000 23.592 1.00 58.31 98 GLU A CA 1
ATOM 814 C C . GLU A 1 98 ? -5.348 -2.904 24.717 1.00 58.31 98 GLU A C 1
ATOM 816 O O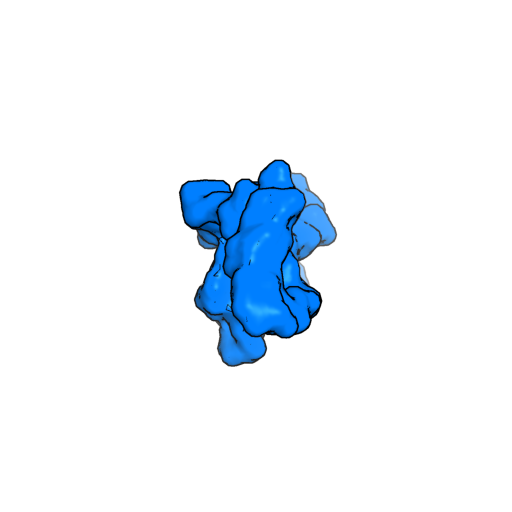 . GLU A 1 98 ? -5.669 -3.319 25.858 1.00 58.31 98 GLU A O 1
#

pLDDT: mean 91.61, std 6.43, range [58.31, 98.25]

Foldseek 3Di:
DVVVLCCVQCPPNDDQDPVNVVVVVCCVPCPPVNLVVLQVCLQPQACPPPDLVVSVVSNVVSLCSDPQCVDPVNPVVSVVSSLVRYDPVVCVVVVNDD

Nearest PDB structures (foldseek):
  8g6k-assembly1_E  TM=5.608E-01  e=2.231E+00  Human immunodeficiency virus 1
  6ec2-assembly2_F  TM=6.004E-01  e=3.664E+00  Human immunodeficiency virus 1

Mean predicted aligned error: 5.37 Å

Sequence (98 aa):
WWKNARQRLGAGGVAITWEMFKMEFWVKYFPADVRNRKVVEFLELKQGNMSVVEYATKFEVLSAFSPYYNTHEAEYDKCVKFESGLRPEVKHLIGFSE

Radius of gyration: 18.54 Å; Cα contacts (8 Å, |Δi|>4): 58; chains: 1; bounding box: 41×25×52 Å

InterPro domains:
  IPR005162 Retrotransposon-derived protein PEG10, N-terminal capsid-like domain [PF03732] (1-87)

Organism: NCBI:txid97028

Secondary structure (DSSP, 8-state):
-HHHHHHHHTGGG----HHHHHHHHHHHHS-HHHHHHHHHHHHT---TTS-HHHHHHHHHHHHTT-TTTSSSTTHHHHHHHHHHHS-HHHHHHTT---